Protein AF-A0A7V0XF41-F1 (afdb_monomer)

Mean predicted aligned error: 10.87 Å

Nearest PDB structures (foldseek):
  7oo3-assembly1_L  TM=6.906E-01  e=6.489E-01  Sus scrofa
  7pks-assembly1_L  TM=6.860E-01  e=6.914E-01  Sus scrofa domesticus
  7z2z-assembly1_L  TM=6.224E-01  e=6.489E-01  Saccharomyces cerevisiae S288C
  8k5p-assembly1_L  TM=6.881E-01  e=1.148E+00  Saccharomyces cerevisiae S288C
  7fji-assembly1_L  TM=6.770E-01  e=2.458E+00  Homo sapiens

pLDDT: mean 72.13, std 14.14, range [44.22, 89.44]

Foldseek 3Di:
DDDPPDWWWWAWPPPRDIDTDSDDDQADPVPRHGTDIDTQDDPDPPQPPDDRRVVSVDDDDDPDD

Sequence (65 aa):
MSEAGQYLWWQCGECGHVLQAAEPPETCPSCSRKCEFRNVTCYTPDCGLSGPDPKLMGGNRQPGA

Radius of gyration: 12.57 Å; Cα contacts (8 Å, |Δi|>4): 79; chains: 1; bounding box: 34×23×25 Å

Solvent-accessible surface area (backbone atoms only — not comparable to full-atom values): 4502 Å² total; per-residue (Å²): 134,87,75,98,78,79,84,37,32,31,29,30,73,81,80,63,53,73,46,77,43,93,66,82,64,67,52,37,90,87,78,71,41,79,48,60,63,44,79,29,47,71,87,52,97,80,64,69,96,77,66,70,39,68,67,74,77,51,74,97,78,82,85,88,134

Secondary structure (DSSP, 8-state):
-----S--EEEETTT--EEE-SS--SB-TTT-SB-PEEE----STTS-SSSS-HHHHS-------

InterPro domains:
  IPR048574 Rubrerythrin, rubredoxin-like domain [PF21349] (10-36)

Organism: NCBI:txid2052148

Structure (mmCIF, N/CA/C/O backbone):
data_AF-A0A7V0XF41-F1
#
_entry.id   AF-A0A7V0XF41-F1
#
loop_
_atom_site.group_PDB
_atom_site.id
_atom_site.type_symbol
_atom_site.label_atom_id
_atom_site.label_alt_id
_atom_site.label_comp_id
_atom_site.label_asym_id
_atom_site.label_entity_id
_atom_site.label_seq_id
_atom_site.pdbx_PDB_ins_code
_atom_site.Cartn_x
_atom_site.Cartn_y
_atom_site.Cartn_z
_atom_site.occupancy
_atom_site.B_iso_or_equiv
_atom_site.auth_seq_id
_atom_site.auth_comp_id
_atom_site.auth_asym_id
_atom_site.auth_atom_id
_atom_site.pdbx_PDB_model_num
ATOM 1 N N . MET A 1 1 ? 19.775 -6.009 12.230 1.00 51.41 1 MET A N 1
ATOM 2 C CA . MET A 1 1 ? 19.153 -6.405 10.945 1.00 51.41 1 MET A CA 1
ATOM 3 C C . MET A 1 1 ? 17.656 -6.144 11.080 1.00 51.41 1 MET A C 1
ATOM 5 O O . MET A 1 1 ? 17.208 -6.282 12.211 1.00 51.41 1 MET A O 1
ATOM 9 N N . SER A 1 2 ? 16.935 -5.795 10.002 1.00 62.81 2 SER A N 1
ATOM 10 C CA . SER A 1 2 ? 15.554 -5.234 9.992 1.00 62.81 2 SER A CA 1
ATOM 11 C C . SER A 1 2 ? 15.591 -3.712 10.197 1.00 62.81 2 SER A C 1
ATOM 13 O O . SER A 1 2 ? 16.316 -3.254 11.063 1.00 62.81 2 SER A O 1
ATOM 15 N N . GLU A 1 3 ? 14.985 -2.838 9.402 1.00 56.69 3 GLU A N 1
ATOM 16 C CA . GLU A 1 3 ? 13.712 -2.907 8.693 1.00 56.69 3 GLU A CA 1
ATOM 17 C C . GLU A 1 3 ? 13.856 -2.343 7.272 1.00 56.69 3 GLU A C 1
ATOM 19 O O . GLU A 1 3 ? 14.302 -1.214 7.072 1.00 56.69 3 GLU A O 1
ATOM 24 N N . ALA A 1 4 ? 13.426 -3.113 6.274 1.00 55.16 4 ALA A N 1
ATOM 25 C CA . ALA A 1 4 ? 13.107 -2.587 4.952 1.00 55.16 4 ALA A CA 1
ATOM 26 C C . ALA A 1 4 ? 11.783 -1.809 5.049 1.00 55.16 4 ALA A C 1
ATOM 28 O O . ALA A 1 4 ? 10.732 -2.277 4.627 1.00 55.16 4 ALA A O 1
ATOM 29 N N . GLY A 1 5 ? 11.824 -0.655 5.710 1.00 59.44 5 GLY A N 1
ATOM 30 C CA . GLY A 1 5 ? 10.667 0.179 5.990 1.00 59.44 5 GLY A CA 1
ATOM 31 C C . GLY A 1 5 ? 10.750 1.502 5.253 1.00 59.44 5 GLY A C 1
ATOM 32 O O . GLY A 1 5 ? 10.933 2.524 5.898 1.00 59.44 5 GLY A O 1
ATOM 33 N N . GLN A 1 6 ? 10.615 1.501 3.924 1.00 58.62 6 GLN A N 1
ATOM 34 C CA . GLN A 1 6 ? 10.122 2.679 3.201 1.00 58.62 6 GLN A CA 1
ATOM 35 C C . GLN A 1 6 ? 9.788 2.331 1.743 1.00 58.62 6 GLN A C 1
ATOM 37 O O . GLN A 1 6 ? 10.672 1.990 0.969 1.00 58.62 6 GLN A O 1
ATOM 42 N N . TYR A 1 7 ? 8.500 2.483 1.399 1.00 66.62 7 TYR A N 1
ATOM 43 C CA . TYR A 1 7 ? 7.870 2.355 0.071 1.00 66.62 7 TYR A CA 1
ATOM 44 C C . TYR A 1 7 ? 7.535 0.930 -0.413 1.00 66.62 7 TYR A C 1
ATOM 46 O O . TYR A 1 7 ? 8.132 0.415 -1.355 1.00 66.62 7 TYR A O 1
ATOM 54 N N . LEU A 1 8 ? 6.491 0.330 0.181 1.00 79.81 8 LEU A N 1
ATOM 55 C CA . LEU A 1 8 ? 5.835 -0.860 -0.371 1.00 79.81 8 LEU A CA 1
ATOM 56 C C . LEU A 1 8 ? 4.665 -0.477 -1.286 1.00 79.81 8 LEU A C 1
ATOM 58 O O . LEU A 1 8 ? 3.925 0.473 -1.019 1.00 79.81 8 LEU A O 1
ATOM 62 N N . TRP A 1 9 ? 4.488 -1.258 -2.347 1.00 83.81 9 TRP A N 1
ATOM 63 C CA . TRP A 1 9 ? 3.376 -1.156 -3.281 1.00 83.81 9 TRP A CA 1
ATOM 64 C C . TRP A 1 9 ? 2.433 -2.340 -3.098 1.00 83.81 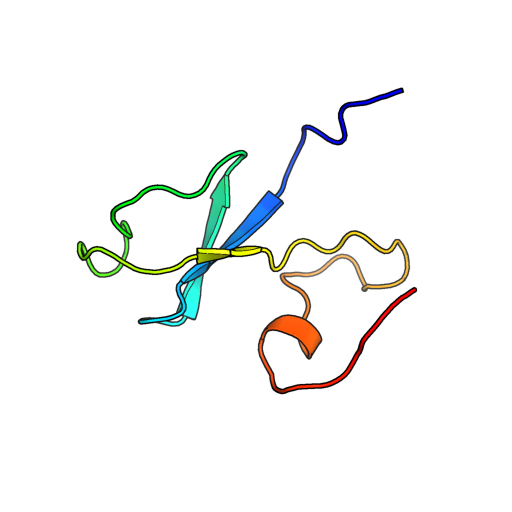9 TRP A C 1
ATOM 66 O O . TRP A 1 9 ? 2.848 -3.500 -3.076 1.00 83.81 9 TRP A O 1
ATOM 76 N N . TRP A 1 10 ? 1.147 -2.038 -3.003 1.00 86.38 10 TRP A N 1
ATOM 77 C CA . TRP A 1 10 ? 0.074 -2.989 -2.768 1.00 86.38 10 TRP A CA 1
ATOM 78 C C . TRP A 1 10 ? -0.912 -2.922 -3.916 1.00 86.38 10 TRP A C 1
ATOM 80 O O . TRP A 1 10 ? -1.489 -1.871 -4.170 1.00 86.38 10 TRP A O 1
ATOM 90 N N . GLN A 1 11 ? -1.135 -4.039 -4.595 1.00 86.50 11 GLN A N 1
ATOM 91 C CA . GLN A 1 11 ? -2.145 -4.153 -5.636 1.00 86.50 11 GLN A CA 1
ATOM 92 C C . GLN A 1 11 ? -3.397 -4.823 -5.076 1.00 86.50 11 GLN A C 1
ATOM 94 O O . GLN A 1 11 ? -3.330 -5.915 -4.515 1.00 86.50 11 GLN A O 1
ATOM 99 N N . CYS A 1 12 ? -4.546 -4.185 -5.261 1.00 89.44 12 CYS A N 1
ATOM 100 C CA . CYS A 1 12 ? -5.847 -4.767 -4.978 1.00 89.44 12 CYS A CA 1
ATOM 101 C C . CYS A 1 12 ? -6.111 -5.935 -5.934 1.00 89.44 12 CYS A C 1
ATOM 103 O O . CYS A 1 12 ? -6.124 -5.737 -7.149 1.00 89.44 12 CYS A O 1
ATOM 105 N N . GLY A 1 13 ? -6.371 -7.127 -5.398 1.00 82.56 13 GLY A N 1
ATOM 106 C CA . GLY A 1 13 ? -6.731 -8.299 -6.201 1.00 82.56 13 GLY A CA 1
ATOM 107 C C . GLY A 1 13 ? -8.116 -8.212 -6.853 1.00 82.56 13 GLY A C 1
ATOM 108 O O . GLY A 1 13 ? -8.353 -8.883 -7.849 1.00 82.56 13 GLY A O 1
ATOM 109 N N . GLU A 1 14 ? -9.007 -7.362 -6.331 1.00 85.31 14 GLU A N 1
ATOM 110 C CA . GLU A 1 14 ? -10.387 -7.232 -6.825 1.00 85.31 14 GLU A CA 1
ATOM 111 C C . GLU A 1 14 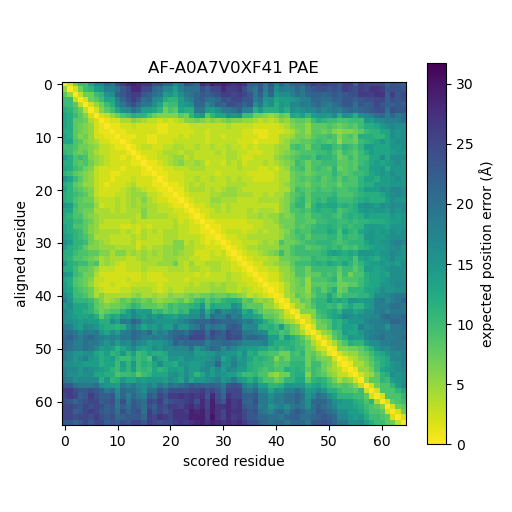? -10.502 -6.252 -8.000 1.00 85.31 14 GLU A C 1
ATOM 113 O O . GLU A 1 14 ? -11.154 -6.541 -8.998 1.00 85.31 14 GLU A O 1
ATOM 118 N N . CYS A 1 15 ? -9.885 -5.071 -7.887 1.00 86.88 15 CYS A N 1
ATOM 119 C CA . CYS A 1 15 ? -9.994 -4.014 -8.901 1.00 86.88 15 CYS A CA 1
A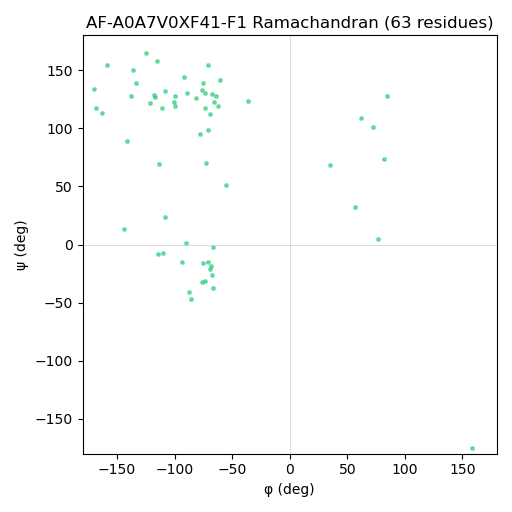TOM 120 C C . CYS A 1 15 ? -8.679 -3.689 -9.623 1.00 86.88 15 CYS A C 1
ATOM 122 O O . CYS A 1 15 ? -8.688 -2.897 -10.561 1.00 86.88 15 CYS A O 1
ATOM 124 N N . GLY A 1 16 ? -7.545 -4.245 -9.187 1.00 85.31 16 GLY A N 1
ATOM 125 C CA . GLY A 1 16 ? -6.225 -3.935 -9.746 1.00 85.31 16 GLY A CA 1
ATOM 126 C C . GLY A 1 16 ? -5.637 -2.594 -9.295 1.00 85.31 16 GLY A C 1
ATOM 127 O O . GLY A 1 16 ? -4.567 -2.215 -9.768 1.00 85.31 16 GLY A O 1
ATOM 128 N N . HIS A 1 17 ? -6.298 -1.869 -8.383 1.00 88.12 17 HIS A N 1
ATOM 129 C CA . HIS A 1 17 ? -5.808 -0.592 -7.861 1.00 88.12 17 HIS A CA 1
ATOM 130 C C . HIS A 1 17 ? -4.504 -0.770 -7.083 1.00 88.12 17 HIS A C 1
ATOM 132 O O . HIS A 1 17 ? -4.451 -1.564 -6.145 1.00 88.12 17 HIS A O 1
ATOM 138 N N . VAL A 1 18 ? -3.476 0.001 -7.433 1.00 86.00 18 VAL A N 1
ATOM 139 C CA . VAL A 1 18 ? -2.194 -0.011 -6.729 1.00 86.00 18 VAL A CA 1
ATOM 140 C C . VAL A 1 18 ? -2.131 1.175 -5.780 1.00 86.00 18 VAL A C 1
ATOM 142 O O . VAL A 1 18 ? -2.241 2.317 -6.218 1.00 86.00 18 VAL A O 1
ATOM 145 N 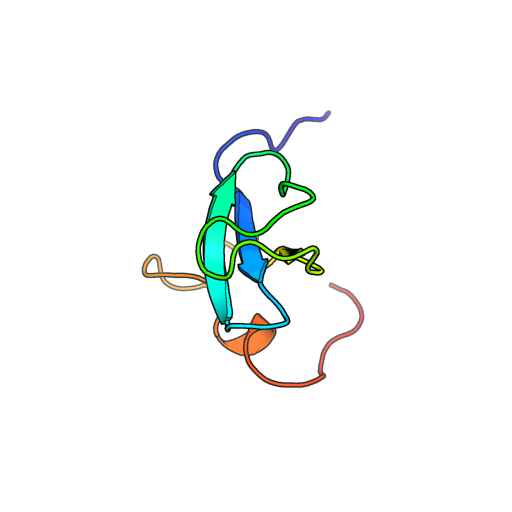N . LEU A 1 19 ? -1.918 0.904 -4.496 1.00 86.06 19 LEU A N 1
ATOM 146 C CA . LEU A 1 19 ? -1.608 1.924 -3.503 1.00 86.06 19 LEU A CA 1
ATOM 147 C C . LEU A 1 19 ? -0.203 1.731 -2.944 1.00 86.06 19 LEU A C 1
ATOM 149 O O . LEU A 1 19 ? 0.357 0.637 -2.962 1.00 86.06 19 LEU A O 1
ATOM 153 N N . GLN A 1 20 ? 0.344 2.806 -2.403 1.00 84.56 20 GLN A N 1
ATOM 154 C CA . GLN A 1 20 ? 1.631 2.802 -1.735 1.00 84.56 20 GLN A CA 1
ATOM 155 C C . GLN A 1 20 ? 1.408 3.020 -0.242 1.00 84.56 20 GLN A C 1
ATOM 157 O O . GLN A 1 20 ? 0.865 4.047 0.161 1.00 84.56 20 GLN A O 1
ATOM 162 N N . ALA A 1 21 ? 1.783 2.040 0.571 1.00 82.94 21 ALA A N 1
ATOM 163 C CA . ALA A 1 21 ? 1.589 2.077 2.017 1.00 82.94 21 ALA A CA 1
ATOM 164 C C . ALA A 1 21 ? 2.562 1.116 2.697 1.00 82.94 21 ALA A C 1
ATOM 166 O O . ALA A 1 21 ? 2.976 0.138 2.087 1.00 82.94 21 ALA A O 1
ATOM 167 N N . ALA A 1 22 ? 2.917 1.354 3.960 1.00 82.62 22 ALA A N 1
ATOM 168 C CA . ALA A 1 22 ? 3.690 0.377 4.732 1.00 82.62 22 ALA A CA 1
ATOM 169 C C . ALA A 1 22 ? 2.872 -0.901 4.991 1.00 82.62 22 ALA A C 1
ATOM 171 O O . ALA A 1 22 ? 3.392 -2.007 4.888 1.00 82.62 22 ALA A O 1
ATOM 172 N N . GLU A 1 23 ? 1.573 -0.743 5.236 1.00 81.06 23 GLU A N 1
ATOM 173 C CA . GLU A 1 23 ? 0.636 -1.833 5.497 1.00 81.06 23 GLU A CA 1
ATOM 174 C C . GLU A 1 23 ? -0.636 -1.627 4.660 1.00 81.06 23 GLU A C 1
ATOM 176 O O . GLU A 1 23 ? -1.095 -0.487 4.514 1.00 81.06 23 GLU A O 1
ATOM 181 N N . PRO A 1 24 ? -1.210 -2.691 4.075 1.00 81.88 24 PRO A N 1
ATOM 182 C CA . PRO A 1 24 ? -2.414 -2.573 3.275 1.00 81.88 24 PRO A CA 1
ATOM 183 C C . PRO A 1 24 ? -3.641 -2.382 4.183 1.00 81.88 24 PRO A C 1
ATOM 185 O O . PRO A 1 24 ? -3.764 -3.064 5.202 1.00 81.88 24 PRO A O 1
ATOM 188 N N . PRO A 1 25 ? -4.586 -1.499 3.824 1.00 84.06 25 PRO A N 1
ATOM 189 C CA . PRO A 1 25 ? -5.833 -1.363 4.563 1.00 84.06 25 PRO A CA 1
ATOM 190 C C . PRO A 1 25 ? -6.743 -2.577 4.340 1.00 84.06 25 PRO A C 1
ATOM 192 O O . PRO A 1 25 ? -6.714 -3.210 3.288 1.00 84.06 25 PRO A O 1
ATOM 195 N N . GLU A 1 26 ? -7.634 -2.854 5.295 1.00 85.75 26 GLU A N 1
ATOM 196 C CA . GLU A 1 26 ? -8.656 -3.899 5.132 1.00 85.75 26 GLU A CA 1
ATOM 197 C C . GLU A 1 26 ? -9.696 -3.550 4.060 1.00 85.75 26 GLU A C 1
ATOM 199 O O . GLU A 1 26 ? -10.302 -4.440 3.472 1.00 85.75 26 GLU A O 1
ATOM 204 N N . THR A 1 27 ? -9.910 -2.254 3.815 1.00 87.56 27 THR A N 1
ATOM 205 C CA . THR A 1 27 ? -10.879 -1.739 2.845 1.00 87.56 27 THR A CA 1
ATOM 206 C C . THR A 1 27 ? -10.149 -0.966 1.760 1.00 87.56 27 THR A C 1
ATOM 208 O O . THR A 1 27 ? -9.385 -0.046 2.046 1.00 87.56 27 THR A O 1
ATOM 211 N N . CYS A 1 28 ? -10.396 -1.318 0.501 1.00 88.19 28 CYS A N 1
ATOM 212 C CA . CYS A 1 28 ? -9.766 -0.644 -0.622 1.00 88.19 28 CYS A CA 1
ATOM 213 C C . CYS A 1 28 ? -10.367 0.754 -0.842 1.00 88.19 28 CYS A C 1
ATOM 215 O O . CYS A 1 28 ? -11.583 0.852 -0.974 1.00 88.19 28 CYS A O 1
ATOM 217 N N . PRO A 1 29 ? -9.565 1.829 -0.969 1.00 85.38 29 PRO A N 1
ATOM 218 C CA . PRO A 1 29 ? -10.087 3.181 -1.199 1.00 85.38 29 PRO A CA 1
ATOM 219 C C . PRO A 1 29 ? -10.665 3.385 -2.608 1.00 85.38 29 PRO A C 1
ATOM 221 O O . PRO A 1 29 ? -11.371 4.358 -2.847 1.00 85.38 29 PRO A O 1
ATOM 224 N N . SER A 1 30 ? -10.368 2.485 -3.552 1.00 88.00 30 SER A N 1
ATOM 225 C CA . SER A 1 30 ? -10.856 2.586 -4.931 1.00 88.00 30 SER A CA 1
ATOM 226 C C . SER A 1 30 ? -12.222 1.930 -5.127 1.00 88.00 30 SER A C 1
ATOM 228 O O . SER A 1 30 ? -13.054 2.482 -5.841 1.00 88.00 30 SER A O 1
ATOM 230 N N . CYS A 1 31 ? -12.462 0.767 -4.517 1.00 88.00 31 CYS A N 1
ATOM 231 C CA . CYS A 1 31 ? -13.741 0.059 -4.629 1.00 88.00 31 CYS A CA 1
ATOM 232 C C . CYS A 1 31 ? -14.567 0.067 -3.334 1.00 88.00 31 CYS A C 1
ATOM 234 O O . CYS A 1 31 ? -15.722 -0.346 -3.362 1.00 88.00 31 CYS A O 1
ATOM 236 N N . SER A 1 32 ? -14.017 0.553 -2.219 1.00 87.75 32 SER A N 1
ATOM 237 C CA . SER A 1 32 ? -14.672 0.652 -0.904 1.00 87.75 32 SER A CA 1
ATOM 238 C C . SER A 1 32 ? -15.196 -0.681 -0.363 1.00 87.75 32 SER A C 1
ATOM 240 O O . SER A 1 32 ? -16.213 -0.731 0.328 1.00 87.75 32 SER A O 1
ATOM 242 N N . ARG A 1 33 ? -14.513 -1.787 -0.682 1.00 85.81 33 ARG A N 1
ATOM 243 C CA . ARG A 1 33 ? -14.839 -3.142 -0.204 1.00 85.81 33 ARG A CA 1
ATOM 244 C C . ARG A 1 33 ? -13.629 -3.776 0.470 1.00 85.81 33 ARG A C 1
ATOM 246 O O . ARG A 1 33 ? -12.508 -3.289 0.322 1.00 85.81 33 ARG A O 1
ATOM 253 N N . LYS A 1 34 ? -13.872 -4.8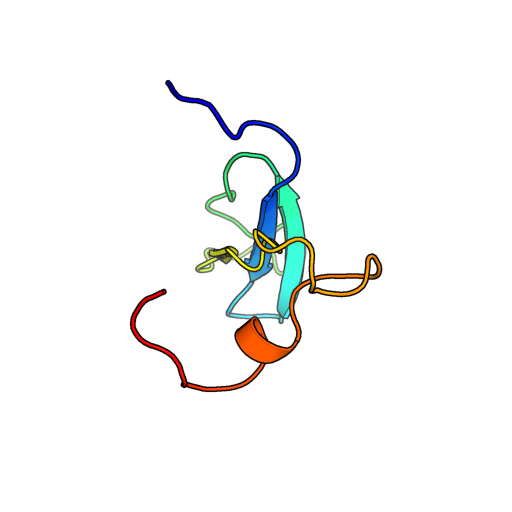60 1.212 1.00 87.75 34 LYS A N 1
ATOM 254 C CA . LYS A 1 34 ? -12.804 -5.680 1.786 1.00 87.75 34 LYS A CA 1
ATOM 255 C C . LYS A 1 34 ? -12.147 -6.500 0.685 1.00 87.75 34 LYS A C 1
ATOM 257 O O . LYS A 1 34 ? -12.8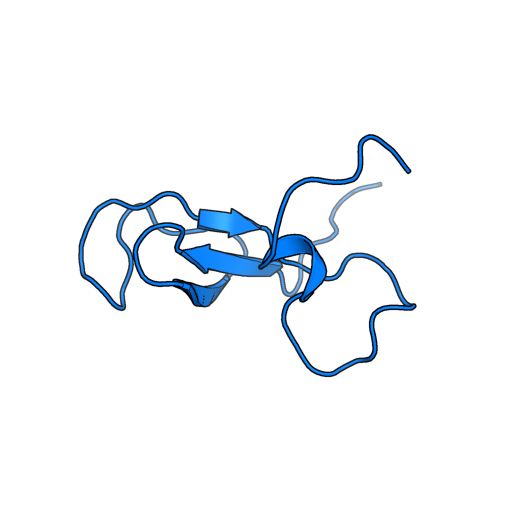31 -7.288 0.037 1.00 87.75 34 LYS A O 1
ATOM 262 N N . CYS A 1 35 ? -10.859 -6.269 0.453 1.00 85.69 35 CYS A N 1
ATOM 263 C CA . CYS A 1 35 ? -10.111 -6.857 -0.656 1.00 85.69 35 CYS A CA 1
ATOM 264 C C . CYS A 1 35 ? -8.747 -7.342 -0.172 1.00 85.69 35 CYS A C 1
ATOM 266 O O . CYS A 1 35 ? -8.151 -6.743 0.721 1.00 85.69 35 CYS A O 1
ATOM 268 N N . GLU A 1 36 ? -8.226 -8.385 -0.809 1.00 85.25 36 GLU A N 1
ATOM 269 C CA . GLU A 1 36 ? -6.861 -8.837 -0.564 1.00 85.25 36 GLU A CA 1
ATOM 270 C C . GLU A 1 36 ? -5.870 -7.985 -1.360 1.00 85.25 36 GLU A C 1
ATOM 272 O O . GLU A 1 36 ? -5.982 -7.826 -2.580 1.00 85.25 36 GLU A O 1
ATOM 277 N N . PHE A 1 37 ? -4.887 -7.433 -0.655 1.00 86.75 37 PHE A N 1
ATOM 278 C CA . PHE A 1 37 ? -3.814 -6.648 -1.243 1.00 86.75 37 PHE A CA 1
ATOM 279 C C . PHE A 1 37 ? -2.566 -7.501 -1.399 1.00 86.75 37 PHE A C 1
ATOM 281 O O . PHE A 1 37 ? -1.990 -7.981 -0.422 1.00 86.75 37 PHE A O 1
ATOM 288 N N . ARG A 1 38 ? -2.116 -7.666 -2.640 1.00 85.50 38 ARG A N 1
ATOM 289 C CA . ARG A 1 38 ? -0.871 -8.361 -2.941 1.00 85.50 38 ARG A CA 1
ATOM 290 C C . ARG A 1 38 ? 0.278 -7.367 -2.931 1.00 85.50 38 ARG A C 1
ATOM 292 O O . ARG A 1 38 ? 0.203 -6.320 -3.570 1.00 85.50 38 ARG A O 1
ATOM 299 N N . ASN A 1 39 ? 1.345 -7.700 -2.215 1.00 81.00 39 ASN A N 1
ATOM 300 C CA . ASN A 1 39 ? 2.557 -6.90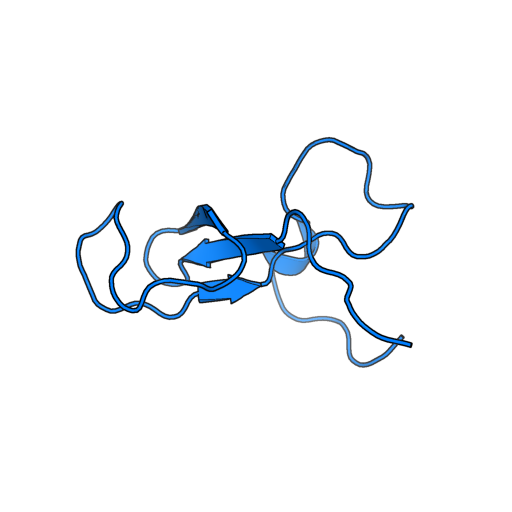3 -2.244 1.00 81.00 39 ASN A CA 1
ATOM 301 C C . ASN A 1 39 ? 3.212 -7.049 -3.624 1.00 81.00 39 ASN A C 1
ATOM 303 O O . ASN A 1 39 ? 3.673 -8.130 -3.974 1.00 81.00 39 ASN A O 1
ATOM 307 N N . VAL A 1 40 ? 3.215 -5.968 -4.397 1.00 80.94 40 VAL A N 1
ATOM 308 C CA . VAL A 1 40 ? 3.840 -5.878 -5.726 1.00 80.94 40 VAL A CA 1
ATOM 309 C C . VAL A 1 40 ? 5.094 -5.008 -5.678 1.00 80.94 40 VAL A C 1
ATOM 311 O O . VAL A 1 40 ? 5.495 -4.402 -6.674 1.00 80.94 40 VAL A O 1
ATOM 314 N N . THR A 1 41 ? 5.691 -4.903 -4.488 1.00 75.62 41 THR A N 1
ATOM 315 C CA . THR A 1 41 ? 6.876 -4.084 -4.274 1.00 75.62 41 THR A CA 1
ATOM 316 C C . THR A 1 41 ? 8.040 -4.700 -5.019 1.00 75.62 41 THR A C 1
ATOM 318 O O . THR A 1 41 ? 8.354 -5.882 -4.895 1.00 75.62 41 THR A O 1
ATOM 321 N N . CYS A 1 42 ? 8.696 -3.854 -5.790 1.00 70.19 42 CYS A N 1
ATOM 322 C CA . CYS A 1 42 ? 9.938 -4.169 -6.443 1.00 70.19 42 CYS A CA 1
ATOM 323 C C . CYS A 1 42 ? 11.065 -4.246 -5.390 1.00 70.19 42 CYS A C 1
ATOM 325 O O . CYS A 1 42 ? 11.585 -3.222 -4.957 1.00 70.19 42 CYS A O 1
ATOM 327 N N . TYR A 1 43 ? 11.419 -5.456 -4.945 1.00 65.12 43 TYR A N 1
ATOM 328 C CA . TYR A 1 43 ? 12.524 -5.688 -3.996 1.00 65.12 43 TYR A CA 1
ATOM 329 C C . TYR A 1 43 ? 13.879 -5.932 -4.675 1.00 65.12 43 TYR A C 1
ATOM 331 O O . TYR A 1 43 ? 14.876 -6.182 -4.000 1.00 65.12 43 TYR A O 1
ATOM 339 N N . THR A 1 44 ? 13.933 -5.889 -6.007 1.00 59.25 44 THR A N 1
ATOM 340 C CA . THR A 1 44 ? 15.127 -6.233 -6.787 1.00 59.25 44 THR A CA 1
ATOM 341 C C . THR A 1 44 ? 15.615 -5.014 -7.576 1.00 59.25 44 THR A C 1
ATOM 343 O O . THR A 1 44 ? 14.826 -4.439 -8.324 1.00 59.25 44 THR A O 1
ATOM 346 N N . PRO A 1 45 ? 16.908 -4.640 -7.492 1.00 55.75 45 PRO A N 1
ATOM 347 C CA . PRO A 1 45 ? 17.456 -3.445 -8.154 1.00 55.75 45 PRO A CA 1
ATOM 348 C C . PRO A 1 45 ? 17.474 -3.503 -9.696 1.00 55.75 45 PRO A C 1
ATOM 350 O O . PRO A 1 45 ? 17.877 -2.535 -10.331 1.00 55.75 45 PRO A O 1
ATOM 353 N N . ASP A 1 46 ? 17.052 -4.619 -10.298 1.00 59.00 46 ASP A N 1
ATOM 354 C CA . ASP A 1 46 ? 16.988 -4.836 -11.753 1.00 59.00 46 ASP A CA 1
ATOM 355 C C . ASP A 1 46 ? 15.617 -4.498 -12.366 1.00 59.00 46 ASP A C 1
ATOM 357 O O . ASP A 1 46 ? 15.465 -4.345 -13.577 1.00 59.00 46 ASP A O 1
ATOM 361 N N . CYS A 1 47 ? 14.585 -4.354 -11.539 1.00 59.91 47 CYS A N 1
ATOM 362 C CA . CYS A 1 47 ? 13.267 -3.981 -12.030 1.00 59.91 47 CYS A CA 1
ATOM 363 C C . CYS A 1 47 ? 13.258 -2.473 -12.301 1.00 59.91 47 CYS A C 1
ATOM 365 O O . CYS A 1 47 ? 13.107 -1.659 -11.393 1.00 59.91 47 CYS A O 1
ATOM 367 N N . GLY A 1 48 ? 13.512 -2.129 -13.570 1.00 50.66 48 GLY A N 1
ATOM 368 C CA . GLY A 1 48 ? 13.627 -0.768 -14.091 1.00 50.66 48 GLY A CA 1
ATOM 369 C C . GLY A 1 48 ? 12.659 0.204 -13.417 1.00 50.66 48 GLY A C 1
ATOM 370 O O . GLY A 1 48 ? 11.456 -0.042 -13.397 1.00 50.66 48 GLY A O 1
ATOM 371 N N . LEU A 1 49 ? 13.232 1.270 -12.846 1.00 48.84 49 LEU A N 1
ATOM 372 C CA . LEU A 1 49 ? 12.700 2.242 -11.878 1.00 48.84 49 LEU A CA 1
ATOM 373 C C . LEU A 1 49 ? 11.392 2.971 -12.282 1.00 48.84 49 LEU A C 1
ATOM 375 O O . LEU A 1 49 ? 11.331 4.199 -12.277 1.00 48.84 49 LEU A O 1
ATOM 379 N N . SER A 1 50 ? 10.336 2.270 -12.687 1.00 54.25 50 SER A N 1
ATOM 380 C CA . SER A 1 50 ? 9.176 2.897 -13.337 1.00 54.25 50 SER A CA 1
ATOM 381 C C . SER A 1 50 ? 7.820 2.284 -12.985 1.00 54.25 50 SER A C 1
ATOM 383 O O . SER A 1 50 ? 6.841 2.612 -13.651 1.00 54.25 50 SER A O 1
ATOM 385 N N . GLY A 1 51 ? 7.705 1.444 -11.947 1.00 57.50 51 GLY A N 1
ATOM 386 C CA . GLY A 1 51 ? 6.379 1.022 -11.489 1.00 57.50 51 GLY A CA 1
ATOM 387 C C . GLY A 1 51 ? 6.299 -0.274 -10.682 1.00 57.50 51 GLY A C 1
ATOM 388 O O . GLY A 1 51 ? 7.325 -0.864 -10.343 1.00 57.50 51 GLY A O 1
ATOM 389 N N . PRO A 1 52 ? 5.066 -0.704 -10.353 1.00 60.28 52 PRO A N 1
ATOM 390 C CA . PRO A 1 52 ? 4.798 -2.013 -9.765 1.00 60.28 52 PRO A CA 1
ATOM 391 C C . PRO A 1 52 ? 5.261 -3.126 -10.710 1.00 60.28 52 PRO A C 1
ATOM 393 O O . PRO A 1 52 ? 5.118 -3.011 -11.928 1.00 60.28 52 PRO A O 1
ATOM 396 N N . ASP A 1 53 ? 5.825 -4.195 -10.146 1.00 61.00 53 ASP A N 1
ATOM 397 C CA . ASP A 1 53 ? 6.453 -5.252 -10.938 1.00 61.00 53 ASP A CA 1
ATOM 398 C C . ASP A 1 53 ? 5.423 -5.947 -11.865 1.00 61.00 53 ASP A C 1
ATOM 400 O O . ASP A 1 53 ? 4.442 -6.531 -11.386 1.00 61.00 53 ASP A O 1
ATOM 404 N N . PRO A 1 54 ? 5.614 -5.908 -13.201 1.00 63.22 54 PRO A N 1
ATOM 405 C CA . PRO A 1 54 ? 4.666 -6.490 -14.147 1.00 63.22 54 PRO A CA 1
ATOM 406 C C . PRO A 1 54 ? 4.611 -8.024 -14.076 1.00 63.22 54 PRO A C 1
ATOM 408 O O . PRO A 1 54 ? 3.621 -8.607 -14.518 1.00 63.22 54 PRO A O 1
ATOM 411 N N . LYS A 1 55 ? 5.623 -8.694 -13.501 1.00 61.38 55 LYS A N 1
ATOM 412 C CA . LYS A 1 55 ? 5.622 -10.157 -13.309 1.00 61.38 55 LYS A CA 1
ATOM 413 C C . LYS A 1 55 ? 4.708 -10.557 -12.146 1.00 61.38 55 LYS A C 1
ATOM 415 O O . LYS A 1 55 ? 4.062 -11.599 -12.193 1.00 61.38 55 LYS A O 1
ATOM 420 N N . LEU A 1 56 ? 4.591 -9.707 -11.132 1.00 63.75 56 LEU A N 1
ATOM 421 C CA . LEU A 1 56 ? 3.654 -9.845 -10.019 1.00 63.75 56 LEU A CA 1
ATOM 422 C C . LEU A 1 56 ? 2.206 -9.540 -10.418 1.00 63.75 56 LEU A C 1
ATOM 424 O O . LEU A 1 56 ? 1.287 -10.166 -9.886 1.00 63.75 56 LEU A O 1
ATOM 428 N N . MET A 1 57 ? 2.001 -8.637 -11.380 1.00 59.09 57 MET A N 1
ATOM 429 C CA . MET A 1 57 ? 0.674 -8.330 -11.926 1.00 59.09 57 MET A CA 1
ATOM 430 C C . MET A 1 57 ? 0.129 -9.403 -12.887 1.00 59.09 57 MET A C 1
ATOM 432 O O . MET A 1 57 ? -1.070 -9.411 -13.161 1.00 59.09 57 MET A O 1
ATOM 436 N N . GLY A 1 58 ? 0.968 -10.315 -13.393 1.00 51.38 58 GLY A N 1
ATOM 437 C CA . GLY A 1 58 ? 0.583 -11.284 -14.420 1.00 51.38 58 GLY A CA 1
ATOM 438 C C . GLY A 1 58 ? 1.193 -12.670 -14.225 1.00 51.38 58 GLY A C 1
ATOM 439 O O . GLY A 1 58 ? 2.216 -12.979 -14.818 1.00 51.38 58 GLY A O 1
ATOM 440 N N . GLY A 1 59 ? 0.499 -13.530 -13.475 1.00 50.09 59 GLY A N 1
ATOM 441 C CA . GLY A 1 59 ? 0.540 -14.984 -13.680 1.00 50.09 59 GLY A CA 1
ATOM 442 C C . GLY A 1 59 ? 1.816 -15.736 -13.264 1.00 50.09 59 GLY A C 1
ATOM 443 O O . GLY A 1 59 ? 2.782 -15.851 -14.007 1.00 50.09 59 GLY A O 1
ATOM 444 N N . ASN A 1 60 ? 1.737 -16.378 -12.094 1.00 64.31 60 ASN A N 1
ATOM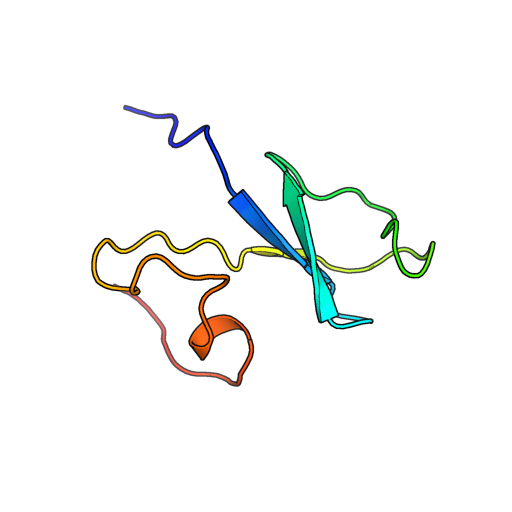 445 C CA . ASN A 1 60 ? 2.268 -17.719 -11.793 1.00 64.31 60 ASN A CA 1
ATOM 446 C C . ASN A 1 60 ? 3.588 -18.199 -12.454 1.00 64.31 60 ASN A C 1
ATOM 448 O O . ASN A 1 60 ? 3.621 -19.222 -13.137 1.00 64.31 60 ASN A O 1
ATOM 452 N N . ARG A 1 61 ? 4.717 -17.590 -12.091 1.00 56.41 61 ARG A N 1
ATOM 453 C CA . ARG A 1 61 ? 6.010 -18.274 -11.853 1.00 56.41 61 ARG A CA 1
ATOM 454 C C . ARG A 1 61 ? 6.860 -17.274 -11.071 1.00 56.41 61 ARG A C 1
ATOM 456 O O . ARG A 1 61 ? 7.136 -16.207 -11.588 1.00 56.41 61 ARG A O 1
ATOM 463 N N . GLN A 1 62 ? 7.215 -17.504 -9.812 1.00 52.38 62 GLN A N 1
ATOM 464 C CA . GLN A 1 62 ? 8.425 -18.248 -9.463 1.00 52.38 62 GLN A CA 1
ATOM 465 C C . GLN A 1 62 ? 8.437 -18.576 -7.951 1.00 52.38 62 GLN A C 1
ATOM 467 O O . GLN A 1 62 ? 8.190 -17.684 -7.140 1.00 52.38 62 GLN A O 1
ATOM 472 N N . PRO A 1 63 ? 8.752 -19.823 -7.556 1.00 62.88 63 PRO A N 1
ATOM 473 C CA . PRO A 1 63 ? 9.240 -20.137 -6.220 1.00 62.88 63 PRO A CA 1
ATOM 474 C C . PRO A 1 63 ? 10.716 -19.716 -6.105 1.00 62.88 63 PRO A C 1
ATOM 476 O O . PRO A 1 63 ? 11.500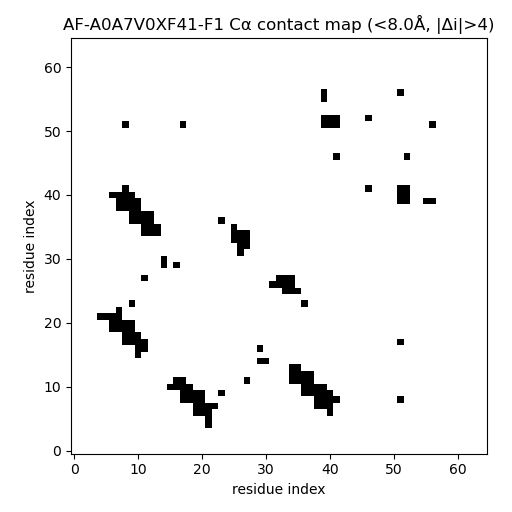 -20.048 -6.987 1.00 62.88 63 PRO A O 1
ATOM 479 N N . GLY A 1 64 ? 11.067 -19.019 -5.021 1.00 58.69 64 GLY A N 1
ATOM 480 C CA . GLY A 1 64 ? 12.427 -18.896 -4.479 1.00 58.69 64 GLY A CA 1
ATOM 481 C C . GLY A 1 64 ? 13.504 -18.243 -5.356 1.00 58.69 64 GLY A C 1
ATOM 482 O O . GLY A 1 64 ? 14.040 -18.876 -6.261 1.00 58.69 64 GLY A O 1
ATOM 483 N N . ALA A 1 65 ? 13.909 -17.031 -4.983 1.00 44.22 65 ALA A N 1
ATOM 484 C CA . ALA A 1 65 ? 15.306 -16.589 -4.989 1.00 44.22 65 ALA A CA 1
ATOM 485 C C . ALA A 1 65 ? 15.442 -15.386 -4.051 1.00 44.22 65 ALA A C 1
ATOM 487 O O . ALA A 1 65 ? 14.671 -14.420 -4.248 1.00 44.22 65 ALA A O 1
#